Protein AF-A0A3D4B043-F1 (afdb_monomer)

Sequence (64 aa):
VRRLTDNSRLETVVGNGDFGDHGEGGPAGEATLNEPHGLCFYGDDILLLCDHFNNRIKAVKIND

pLDDT: mean 95.17, std 5.32, range [59.69, 98.19]

Foldseek 3Di:
DWDQDPVRDIDDQAACPDADQDQVVHRRNPGHAADWDDWDDDPDFWIWICRDVVRDTDIGGRDD

Secondary structure (DSSP, 8-state):
-EEE-TTS-EEE-S--SSBSS--TTS-GGG--BS-EEEEEEETTTEEEEEEGGGTEEEEEE---

Radius of gyration: 11.38 Å; Cα contacts (8 Å, |Δi|>4): 125; chains: 1; bounding box: 24×22×32 Å

Mean predicted aligned error: 2.53 Å

Solvent-accessible surface area (backbone atoms only — not comparable to full-atom values): 3882 Å² total; per-residue (Å²): 85,74,43,78,44,99,86,75,44,80,44,78,63,30,42,62,83,51,79,42,91,46,42,85,98,52,59,45,52,65,14,30,45,29,70,70,78,50,76,46,73,54,78,96,40,31,41,38,33,33,25,52,80,70,76,40,78,48,79,41,76,78,59,136

Nearest PDB structures (foldseek):
  7djl-assembly3_B  TM=8.020E-01  e=7.417E-02  Arabidopsis thaliana
  4f14-assembly1_A  TM=5.607E-01  e=2.759E+00  Homo sapiens
  6y17-assembly1_D  TM=5.570E-01  e=6.041E+00  Homo sapiens
  6y17-assembly1_C  TM=5.783E-01  e=8.672E+00  Homo sapiens
  7pwo-assembly1_c1  TM=4.867E-01  e=6.041E+00  Giardia lamblia ATCC 50803

Structure (mmCIF, N/CA/C/O backbone):
data_AF-A0A3D4B043-F1
#
_entry.id   AF-A0A3D4B043-F1
#
loop_
_atom_site.grou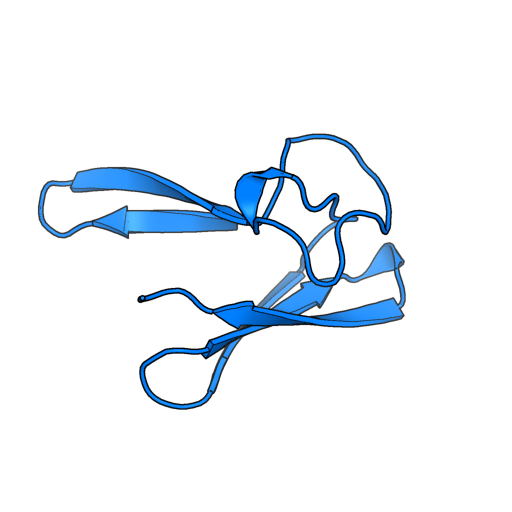p_PDB
_atom_site.id
_atom_site.type_symbol
_atom_site.label_atom_id
_atom_site.label_alt_id
_atom_site.label_comp_id
_atom_site.label_asym_id
_atom_site.label_entity_id
_atom_site.label_seq_id
_atom_site.pdbx_PDB_ins_code
_atom_site.Cartn_x
_atom_site.Cartn_y
_atom_site.Cartn_z
_atom_site.occupancy
_atom_site.B_iso_or_equiv
_atom_site.auth_seq_id
_atom_site.auth_comp_id
_atom_site.auth_asym_id
_atom_site.auth_atom_id
_atom_site.pdbx_PDB_model_num
ATOM 1 N N . VAL A 1 1 ? 0.689 4.445 -0.020 1.00 95.38 1 VAL A N 1
ATOM 2 C CA . VAL A 1 1 ? -0.740 4.534 0.385 1.00 95.38 1 VAL A CA 1
ATOM 3 C C . VAL A 1 1 ? -0.832 4.788 1.884 1.00 95.38 1 VAL A C 1
ATOM 5 O O . VAL A 1 1 ? -0.067 4.195 2.641 1.00 95.38 1 VAL A O 1
ATOM 8 N N . ARG A 1 2 ? -1.724 5.686 2.319 1.00 95.94 2 ARG A N 1
ATOM 9 C CA . ARG A 1 2 ? -1.870 6.081 3.730 1.00 95.94 2 ARG A CA 1
ATOM 10 C C . ARG A 1 2 ? -3.260 5.732 4.262 1.00 95.94 2 ARG A C 1
ATOM 12 O O . ARG A 1 2 ? -4.223 5.778 3.503 1.00 95.94 2 ARG A O 1
ATOM 19 N N . ARG A 1 3 ? -3.349 5.432 5.559 1.00 94.38 3 ARG A N 1
ATOM 20 C CA . ARG A 1 3 ? -4.601 5.221 6.304 1.00 94.38 3 ARG A CA 1
ATOM 21 C C . ARG A 1 3 ? -4.738 6.302 7.366 1.00 94.38 3 ARG A C 1
ATOM 23 O O . ARG A 1 3 ? -3.781 6.563 8.092 1.00 94.38 3 ARG A O 1
ATOM 30 N N . LEU A 1 4 ? -5.914 6.916 7.443 1.00 96.12 4 LEU A N 1
ATOM 31 C CA . LEU A 1 4 ? -6.314 7.747 8.574 1.00 96.12 4 LEU A CA 1
ATOM 32 C C . LEU A 1 4 ? -7.044 6.851 9.576 1.00 96.12 4 LEU A C 1
ATOM 34 O O . LEU A 1 4 ? -7.979 6.151 9.198 1.00 96.12 4 LEU A O 1
ATOM 38 N N . THR A 1 5 ? -6.590 6.840 10.820 1.00 93.00 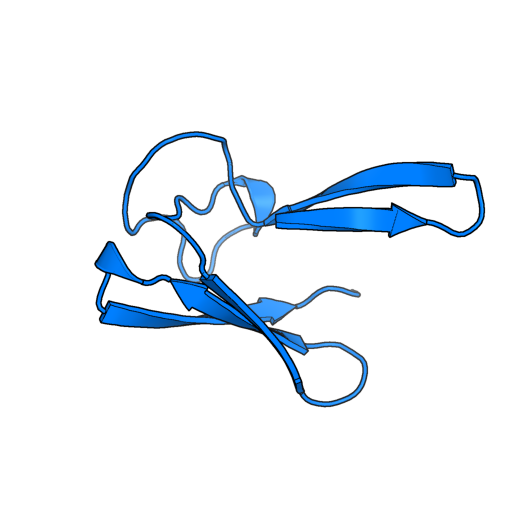5 THR A N 1
ATOM 39 C CA . THR A 1 5 ? -7.189 6.062 11.912 1.00 93.00 5 THR A CA 1
ATOM 40 C C . THR A 1 5 ? -8.237 6.882 12.670 1.00 93.00 5 THR A C 1
ATOM 42 O O . THR A 1 5 ? -8.254 8.113 12.592 1.00 93.00 5 THR A O 1
ATOM 45 N N . ASP A 1 6 ? -9.057 6.217 13.487 1.00 94.19 6 ASP A N 1
ATOM 46 C CA . ASP A 1 6 ? -10.112 6.859 14.293 1.00 94.19 6 ASP A CA 1
ATOM 47 C C . ASP A 1 6 ? -9.575 7.917 15.273 1.00 94.19 6 ASP A C 1
ATOM 49 O O . ASP A 1 6 ? -10.260 8.879 15.612 1.00 94.19 6 ASP A O 1
ATOM 53 N N . ASN A 1 7 ? -8.313 7.791 15.695 1.00 95.69 7 ASN A N 1
ATOM 54 C CA . ASN A 1 7 ? -7.623 8.785 16.524 1.00 95.69 7 ASN A CA 1
ATOM 55 C C . ASN A 1 7 ? -6.916 9.883 15.703 1.00 95.69 7 ASN A C 1
ATOM 57 O O . ASN A 1 7 ? -6.017 10.550 16.214 1.00 95.69 7 ASN A O 1
ATOM 61 N N . SER A 1 8 ? -7.313 10.079 14.440 1.00 95.69 8 SER A N 1
ATOM 62 C CA . SER A 1 8 ? -6.771 11.090 13.522 1.00 95.69 8 SER A CA 1
ATOM 63 C C . SER A 1 8 ? -5.265 10.965 13.255 1.00 95.69 8 SER A C 1
ATOM 65 O O . SER A 1 8 ? -4.602 11.953 12.931 1.00 95.69 8 SER A O 1
ATOM 67 N N . ARG A 1 9 ? -4.695 9.760 13.373 1.00 97.25 9 ARG A N 1
ATOM 68 C CA . ARG A 1 9 ? -3.295 9.505 13.011 1.00 97.25 9 ARG A CA 1
ATOM 69 C C . ARG A 1 9 ? -3.203 9.036 11.568 1.00 97.25 9 ARG A C 1
ATOM 71 O O . ARG A 1 9 ? -4.024 8.260 11.091 1.00 97.25 9 ARG A O 1
ATOM 78 N N . LEU A 1 10 ? -2.169 9.503 10.877 1.00 96.62 10 LEU A N 1
ATOM 79 C CA . LEU A 1 10 ? -1.875 9.078 9.517 1.00 96.62 10 LEU A CA 1
ATOM 80 C C . LEU A 1 10 ? -0.790 7.999 9.533 1.00 96.62 10 LEU A C 1
ATOM 82 O O . LEU A 1 10 ? 0.365 8.273 9.858 1.00 96.62 10 LEU A O 1
ATOM 86 N N . GLU A 1 11 ? -1.127 6.791 9.104 1.00 94.31 11 GLU A N 1
ATOM 87 C CA . GLU A 1 11 ? -0.221 5.639 9.034 1.00 94.31 11 GLU A CA 1
ATOM 88 C C . GLU A 1 11 ? 0.124 5.306 7.582 1.00 94.31 11 GLU A C 1
ATOM 90 O O . GLU A 1 11 ? -0.649 5.599 6.666 1.00 94.31 11 GLU A O 1
ATOM 95 N N . THR A 1 12 ? 1.307 4.739 7.345 1.00 94.69 12 THR A N 1
ATOM 96 C CA . THR A 1 12 ? 1.672 4.190 6.031 1.00 94.69 12 THR A CA 1
ATOM 97 C C . THR A 1 12 ? 1.244 2.735 5.977 1.00 94.69 12 THR A C 1
ATOM 99 O O . THR A 1 12 ? 1.663 1.946 6.813 1.00 94.69 12 THR A O 1
ATOM 102 N N . VAL A 1 13 ? 0.400 2.398 5.001 1.00 95.56 13 VAL A N 1
ATOM 103 C CA . VAL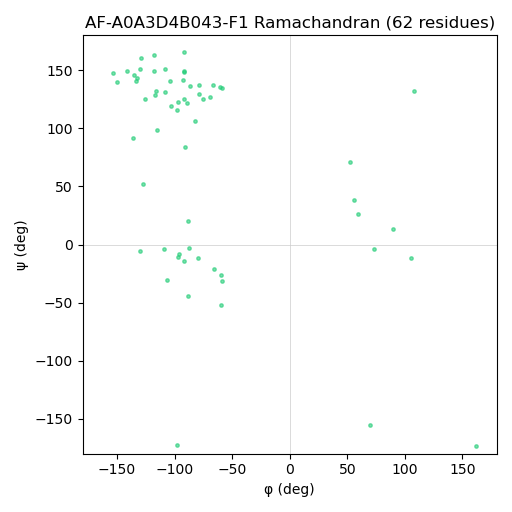 A 1 13 ? -0.091 1.025 4.797 1.00 95.56 13 VAL A CA 1
ATOM 104 C C . VAL A 1 13 ? 0.850 0.245 3.886 1.00 95.56 13 VAL A C 1
ATOM 106 O O . VAL A 1 13 ? 1.175 -0.900 4.158 1.00 95.56 13 VAL A O 1
ATOM 109 N N . VAL A 1 14 ? 1.288 0.875 2.796 1.00 96.56 14 VAL A N 1
ATOM 110 C CA . VAL A 1 14 ? 2.213 0.304 1.810 1.00 96.56 14 VAL A CA 1
ATOM 111 C C . VAL A 1 14 ? 2.971 1.435 1.125 1.00 96.56 14 VAL A C 1
ATOM 113 O O . VAL A 1 14 ? 2.402 2.520 0.926 1.00 96.56 14 VAL A O 1
ATOM 116 N N . GLY A 1 15 ? 4.217 1.183 0.737 1.00 96.94 15 GLY A N 1
ATOM 117 C CA . GLY A 1 15 ? 5.071 2.157 0.065 1.00 96.94 15 GLY A CA 1
ATOM 118 C C . GLY A 1 15 ? 6.183 2.675 0.971 1.00 96.94 15 GLY A C 1
ATOM 119 O O . GLY A 1 15 ? 5.899 3.132 2.078 1.00 96.94 15 GLY A O 1
ATOM 120 N N . ASN A 1 16 ? 7.411 2.688 0.459 1.00 96.50 16 ASN A N 1
ATOM 121 C CA . ASN A 1 16 ? 8.585 3.246 1.140 1.00 96.50 16 ASN A CA 1
ATOM 122 C C . ASN A 1 16 ? 8.934 4.690 0.708 1.00 96.50 16 ASN A C 1
ATOM 124 O O . ASN A 1 16 ? 9.729 5.352 1.366 1.00 96.50 16 ASN A O 1
ATOM 128 N N . GLY A 1 17 ? 8.311 5.196 -0.363 1.00 95.81 17 GLY A N 1
ATOM 129 C CA . GLY A 1 17 ? 8.550 6.538 -0.910 1.00 95.81 17 GLY A CA 1
ATOM 130 C C . GLY A 1 17 ? 9.374 6.571 -2.199 1.00 95.81 17 GLY A C 1
ATOM 131 O O . GLY A 1 17 ? 9.377 7.605 -2.862 1.00 95.81 17 GLY A O 1
ATOM 132 N N . ASP A 1 18 ? 9.989 5.454 -2.591 1.00 97.06 18 ASP A N 1
ATOM 133 C CA . ASP A 1 18 ? 10.718 5.326 -3.852 1.00 97.06 18 ASP A CA 1
ATOM 134 C C . ASP A 1 18 ? 9.818 4.796 -4.980 1.00 97.06 18 ASP A C 1
ATOM 136 O O . ASP A 1 18 ? 8.898 3.997 -4.761 1.00 97.06 18 ASP A O 1
ATOM 140 N N . PHE A 1 19 ? 10.123 5.214 -6.212 1.00 96.12 19 PHE A N 1
ATOM 141 C CA . PHE A 1 19 ? 9.477 4.702 -7.421 1.00 96.12 19 PHE A CA 1
ATOM 142 C C . PHE A 1 19 ? 10.061 3.342 -7.822 1.00 96.12 19 PHE A C 1
ATOM 144 O O . PHE A 1 19 ? 11.276 3.201 -7.962 1.00 96.12 19 PHE A O 1
ATOM 151 N N . GLY A 1 20 ? 9.206 2.347 -8.069 1.00 96.69 20 GLY A N 1
ATOM 152 C CA . GLY A 1 20 ? 9.648 1.029 -8.536 1.00 96.69 20 GLY A CA 1
ATOM 153 C C . GLY A 1 20 ? 8.614 -0.080 -8.352 1.00 96.69 20 GLY A C 1
ATOM 154 O O . GLY A 1 20 ? 7.477 0.193 -7.982 1.00 96.69 20 GLY A O 1
ATOM 155 N N . ASP A 1 21 ? 9.027 -1.323 -8.628 1.00 96.88 21 ASP A N 1
ATOM 156 C CA . ASP A 1 21 ? 8.209 -2.550 -8.558 1.00 96.88 21 ASP A CA 1
ATOM 157 C C . ASP A 1 21 ? 8.888 -3.647 -7.700 1.00 96.88 21 ASP A C 1
ATOM 159 O O . ASP A 1 21 ? 9.122 -4.768 -8.144 1.00 96.88 21 ASP A O 1
ATOM 163 N N . HIS A 1 22 ? 9.288 -3.305 -6.475 1.00 96.75 22 HIS A N 1
ATOM 164 C CA . HIS A 1 22 ? 10.020 -4.186 -5.55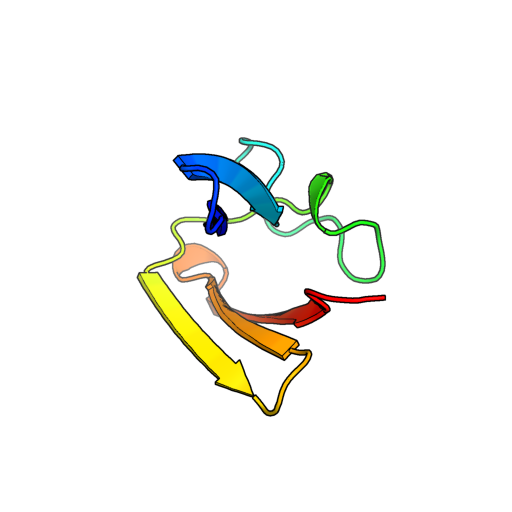0 1.00 96.75 22 HIS A CA 1
ATOM 165 C C . HIS A 1 22 ? 9.223 -4.448 -4.266 1.00 96.75 22 HIS A C 1
ATOM 167 O O . HIS A 1 22 ? 8.296 -3.709 -3.938 1.00 96.75 22 HIS A O 1
ATOM 173 N N . GLY A 1 23 ? 9.621 -5.483 -3.518 1.00 93.94 23 GLY A N 1
ATOM 174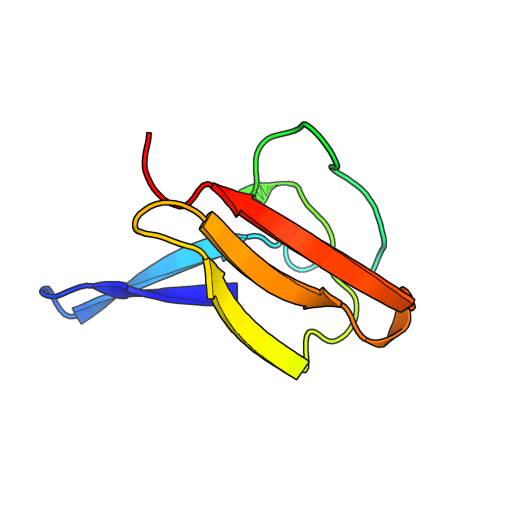 C CA . GLY A 1 23 ? 9.068 -5.797 -2.193 1.00 93.94 23 GLY A CA 1
ATOM 175 C C . GLY A 1 23 ? 7.858 -6.736 -2.196 1.00 93.94 23 GLY A C 1
ATOM 176 O O . GLY A 1 23 ? 7.196 -6.874 -1.169 1.00 93.94 23 GLY A O 1
ATOM 177 N N . GLU A 1 24 ? 7.556 -7.406 -3.315 1.00 93.50 24 GLU A N 1
ATOM 178 C CA . GLU A 1 24 ? 6.508 -8.437 -3.343 1.00 93.50 24 GLU A CA 1
ATOM 179 C C . GLU A 1 24 ? 6.830 -9.592 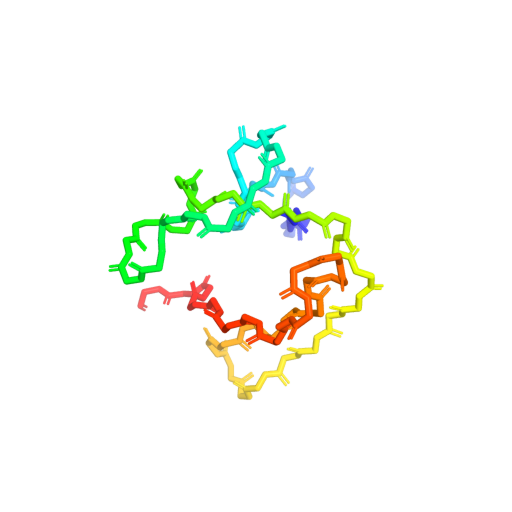-2.384 1.00 93.50 24 GLU A C 1
ATOM 181 O O . GLU A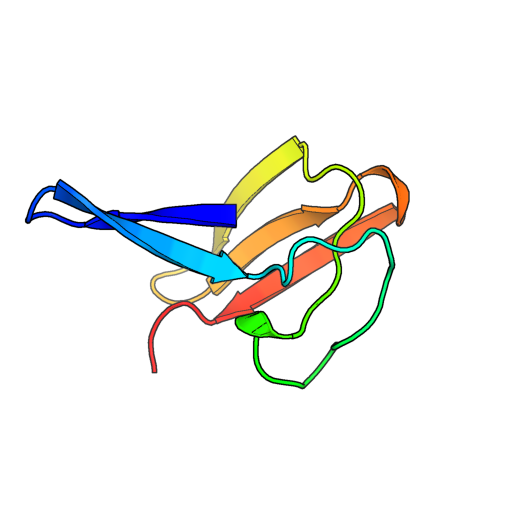 1 24 ? 7.963 -10.066 -2.310 1.0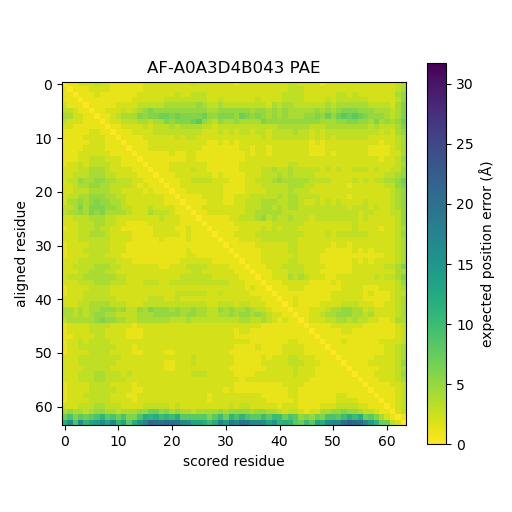0 93.50 24 GLU A O 1
ATOM 186 N N . GLY A 1 25 ? 5.823 -10.028 -1.621 1.00 92.31 25 GLY A N 1
ATOM 187 C CA . GLY A 1 25 ? 5.970 -11.052 -0.581 1.00 92.31 25 GLY A CA 1
ATOM 188 C C . GLY A 1 25 ? 6.688 -10.587 0.694 1.00 92.31 25 GLY A C 1
ATOM 189 O O . GLY A 1 25 ? 6.779 -11.362 1.643 1.00 92.31 25 GLY A O 1
ATOM 190 N N . GLY A 1 26 ? 7.187 -9.347 0.734 1.00 93.88 26 GLY A N 1
ATOM 191 C CA . GLY A 1 26 ? 7.826 -8.743 1.901 1.00 93.88 26 GLY A CA 1
ATOM 192 C C . GLY A 1 26 ? 6.892 -7.837 2.715 1.00 93.88 26 GLY A C 1
ATOM 193 O O . GLY A 1 26 ? 5.689 -7.765 2.448 1.00 93.88 26 GLY A O 1
ATOM 194 N N . PRO A 1 27 ? 7.436 -7.117 3.714 1.00 94.50 27 PRO A N 1
ATOM 195 C CA . PRO A 1 27 ? 6.683 -6.124 4.472 1.00 94.50 27 PRO A CA 1
ATOM 196 C C . PRO A 1 27 ? 6.131 -5.025 3.559 1.00 94.50 27 PRO A C 1
ATOM 198 O O . PRO A 1 27 ? 6.861 -4.457 2.748 1.00 94.50 27 PRO A O 1
ATOM 201 N N . ALA A 1 28 ? 4.862 -4.657 3.739 1.00 95.19 28 ALA A N 1
ATOM 202 C CA . ALA A 1 28 ? 4.207 -3.650 2.901 1.00 95.19 28 ALA A CA 1
ATOM 203 C C . ALA A 1 28 ? 4.920 -2.280 2.926 1.00 95.19 28 ALA A C 1
ATOM 205 O O . ALA A 1 28 ? 4.930 -1.561 1.925 1.00 95.19 28 ALA A O 1
ATOM 206 N N . GLY A 1 29 ? 5.555 -1.928 4.049 1.00 95.12 29 GLY A N 1
ATOM 207 C CA . GLY A 1 29 ? 6.335 -0.696 4.193 1.00 95.12 29 GLY A CA 1
ATOM 208 C C . GLY A 1 29 ? 7.595 -0.628 3.324 1.00 95.12 29 GLY A C 1
ATOM 209 O O . GLY A 1 29 ? 8.040 0.473 3.039 1.00 95.12 29 GLY A O 1
ATOM 210 N N . GLU A 1 30 ? 8.123 -1.767 2.864 1.00 96.06 30 GLU A N 1
ATOM 211 C CA . GLU A 1 30 ? 9.316 -1.849 2.001 1.00 96.06 30 GLU A CA 1
ATOM 212 C C . GLU A 1 30 ? 8.966 -1.944 0.511 1.00 96.06 30 GLU A C 1
ATOM 214 O O . GLU A 1 30 ? 9.844 -1.885 -0.351 1.00 96.06 30 GLU A O 1
ATOM 219 N N . ALA A 1 31 ? 7.682 -2.110 0.182 1.00 97.12 31 ALA A N 1
ATOM 220 C CA . ALA A 1 31 ? 7.256 -2.157 -1.205 1.00 97.12 31 ALA A CA 1
ATOM 221 C C . ALA A 1 31 ? 7.475 -0.795 -1.875 1.00 97.12 31 ALA A C 1
ATOM 223 O O . ALA A 1 31 ? 7.148 0.249 -1.308 1.00 97.12 31 ALA A O 1
ATOM 224 N N . THR A 1 32 ? 7.974 -0.809 -3.106 1.00 98.06 32 THR A N 1
ATOM 225 C CA . THR A 1 32 ? 7.963 0.377 -3.972 1.00 98.06 32 THR A CA 1
ATOM 226 C C . THR A 1 32 ? 6.695 0.371 -4.816 1.00 98.06 32 THR A C 1
ATOM 228 O O . THR A 1 32 ? 6.141 -0.686 -5.125 1.00 98.06 32 THR A O 1
ATOM 231 N N . LEU A 1 33 ? 6.200 1.568 -5.125 1.00 97.94 33 LEU A N 1
ATOM 232 C CA . LEU A 1 33 ? 5.009 1.791 -5.942 1.00 97.94 33 LEU A CA 1
ATOM 233 C C . LEU A 1 33 ? 5.346 2.798 -7.038 1.00 97.94 33 LEU A C 1
ATOM 235 O O . LEU A 1 33 ? 6.288 3.577 -6.908 1.00 97.94 33 LEU A O 1
ATOM 239 N N . ASN A 1 34 ? 4.547 2.827 -8.093 1.00 97.88 34 ASN A N 1
ATOM 240 C CA . ASN A 1 34 ? 4.708 3.731 -9.214 1.00 97.88 34 ASN A CA 1
ATOM 241 C C . ASN A 1 34 ? 3.357 4.330 -9.634 1.00 97.88 34 ASN A C 1
ATOM 243 O O . ASN A 1 34 ? 2.609 3.767 -10.435 1.00 97.88 34 ASN A O 1
ATOM 247 N N . GLU A 1 35 ? 3.064 5.494 -9.045 1.00 96.50 35 GLU A N 1
ATOM 248 C CA . GLU A 1 35 ? 1.827 6.266 -9.224 1.00 96.50 35 GLU A CA 1
ATOM 249 C C . GLU A 1 35 ? 0.541 5.447 -8.990 1.00 96.50 35 GLU A C 1
ATOM 251 O O . GLU A 1 35 ? -0.211 5.140 -9.914 1.00 96.50 35 GLU A O 1
ATOM 256 N N . PRO A 1 36 ? 0.234 5.073 -7.733 1.00 96.56 36 PRO A N 1
ATOM 257 C CA . PRO A 1 36 ? -0.990 4.343 -7.442 1.00 96.56 36 PRO A CA 1
ATOM 258 C C . PRO A 1 36 ? -2.235 5.229 -7.630 1.00 96.56 36 PRO A C 1
ATOM 260 O O . PRO A 1 36 ? -2.332 6.296 -7.024 1.00 96.56 36 PRO A O 1
ATOM 263 N N . HIS A 1 37 ? -3.212 4.784 -8.429 1.00 97.19 37 HIS A N 1
ATOM 264 C CA . HIS A 1 37 ? -4.369 5.612 -8.829 1.00 97.19 37 HIS A CA 1
ATOM 265 C C . HIS A 1 37 ? -5.699 5.243 -8.164 1.00 97.19 37 HIS A C 1
ATOM 267 O O . HIS A 1 37 ? -6.563 6.098 -7.981 1.00 97.19 37 HIS A O 1
ATOM 273 N N . GLY A 1 38 ? -5.899 3.970 -7.827 1.00 97.06 38 GLY A N 1
ATOM 274 C CA . GLY A 1 38 ? -7.181 3.468 -7.335 1.00 97.06 38 GLY A CA 1
ATOM 275 C C . GLY A 1 38 ? -6.992 2.443 -6.232 1.00 97.06 38 GLY A C 1
ATOM 276 O O . GLY A 1 38 ? -5.994 1.723 -6.234 1.00 97.06 38 GLY A O 1
ATOM 277 N N . LEU A 1 39 ? -7.953 2.394 -5.309 1.00 97.69 39 LEU A N 1
ATOM 278 C CA . LEU A 1 39 ? -7.969 1.508 -4.147 1.00 97.69 39 LEU A CA 1
ATOM 279 C C . LEU A 1 39 ? -9.339 0.835 -4.019 1.00 97.69 39 LEU A C 1
ATOM 281 O O . LEU A 1 39 ? -10.364 1.474 -4.260 1.00 97.69 39 LEU A O 1
ATOM 285 N N . CYS A 1 40 ? -9.366 -0.429 -3.605 1.00 97.62 40 CYS A N 1
ATOM 286 C CA . CYS A 1 40 ? -10.592 -1.152 -3.276 1.00 97.62 40 CYS A CA 1
ATOM 287 C C . CYS A 1 40 ? -10.307 -2.207 -2.202 1.00 97.62 40 CYS A C 1
ATOM 289 O O . CYS A 1 40 ? -9.278 -2.876 -2.258 1.00 97.62 40 CYS A O 1
ATOM 291 N N . PHE A 1 41 ? -11.208 -2.369 -1.236 1.00 96.88 41 PHE A N 1
ATOM 292 C CA . PHE A 1 41 ? -11.115 -3.465 -0.274 1.00 96.88 41 PHE A CA 1
ATOM 293 C C . PHE A 1 41 ? -11.620 -4.767 -0.901 1.00 96.88 41 PHE A C 1
ATOM 295 O O . PHE A 1 41 ? -12.653 -4.786 -1.571 1.00 96.88 41 PHE A O 1
ATOM 302 N N . TYR A 1 42 ? -10.896 -5.854 -0.661 1.00 96.31 42 TYR A N 1
ATOM 303 C CA . TYR A 1 42 ? -11.304 -7.215 -0.972 1.00 96.31 42 TYR A CA 1
ATOM 304 C C . TYR A 1 42 ? -11.457 -7.978 0.345 1.00 96.31 42 TYR A C 1
ATOM 306 O O . TYR A 1 42 ? -10.474 -8.414 0.938 1.00 96.31 42 TYR A O 1
ATOM 314 N N . GLY A 1 43 ? -12.697 -8.095 0.822 1.00 94.94 43 GLY A N 1
ATOM 315 C CA . GLY A 1 43 ? -12.965 -8.576 2.178 1.00 94.94 43 GLY A CA 1
ATOM 316 C C . GLY A 1 43 ? -12.526 -7.572 3.249 1.00 94.94 43 GLY A C 1
ATOM 317 O O . GLY A 1 43 ? -12.442 -6.372 2.984 1.00 94.94 43 GLY A O 1
ATOM 318 N N . ASP A 1 44 ? -12.253 -8.079 4.451 1.00 91.44 44 ASP A N 1
ATOM 319 C CA . ASP A 1 44 ? -11.971 -7.252 5.633 1.00 91.44 44 ASP A CA 1
ATOM 320 C C . ASP A 1 44 ? -10.472 -6.962 5.836 1.00 91.44 44 ASP A C 1
ATOM 322 O O . ASP A 1 44 ? -10.106 -6.091 6.627 1.00 91.44 44 ASP A O 1
ATOM 326 N N . ASP A 1 45 ? -9.585 -7.685 5.146 1.00 94.50 45 ASP A N 1
ATOM 327 C CA . ASP A 1 45 ? -8.149 -7.704 5.439 1.00 94.50 45 ASP A CA 1
ATOM 328 C C . ASP A 1 45 ? -7.237 -7.461 4.232 1.00 94.50 45 ASP A C 1
ATOM 330 O O . ASP A 1 45 ? -6.030 -7.305 4.428 1.00 94.50 45 ASP A O 1
ATOM 334 N N . ILE A 1 46 ? -7.773 -7.360 3.011 1.00 96.56 46 ILE A N 1
ATOM 335 C CA . ILE A 1 46 ? -6.981 -7.090 1.805 1.00 96.56 46 ILE A CA 1
ATOM 336 C C . ILE A 1 46 ? -7.385 -5.757 1.175 1.00 96.56 46 ILE A C 1
ATOM 338 O O . ILE A 1 46 ? -8.547 -5.506 0.861 1.00 96.56 46 ILE A O 1
ATOM 342 N N . LEU A 1 47 ? -6.390 -4.912 0.914 1.00 97.06 47 LEU A N 1
ATOM 343 C CA . LEU A 1 47 ? -6.507 -3.725 0.077 1.00 97.06 47 LEU A CA 1
ATOM 344 C C . LEU A 1 47 ? -5.885 -4.009 -1.293 1.00 97.06 47 LEU A C 1
ATOM 346 O O . LEU A 1 47 ? -4.687 -4.274 -1.402 1.00 97.06 47 LEU A O 1
ATOM 350 N N . LEU A 1 48 ? -6.696 -3.924 -2.341 1.00 98.06 48 LEU A N 1
ATOM 351 C CA . LEU A 1 48 ? -6.237 -3.918 -3.724 1.00 98.06 48 LEU A CA 1
ATOM 352 C C . LEU A 1 48 ? -5.903 -2.486 -4.136 1.00 98.06 48 LEU A C 1
ATOM 354 O O . LEU A 1 48 ? -6.670 -1.560 -3.859 1.00 98.06 48 LEU A O 1
ATOM 358 N N . LEU A 1 49 ? -4.784 -2.308 -4.832 1.00 97.56 49 LEU A N 1
ATOM 359 C CA . LEU A 1 49 ? -4.394 -1.026 -5.405 1.00 97.56 49 LEU A CA 1
ATOM 360 C C . LEU A 1 49 ? -3.931 -1.158 -6.856 1.00 97.56 49 LEU A C 1
ATOM 362 O O . LEU A 1 49 ? -3.243 -2.110 -7.222 1.00 97.56 49 LEU A O 1
ATOM 366 N N . CYS A 1 50 ? -4.317 -0.183 -7.675 1.00 98.19 50 CYS A N 1
ATOM 367 C CA . CYS A 1 50 ? -3.840 -0.043 -9.046 1.00 98.19 50 CYS A CA 1
ATOM 368 C C . CYS A 1 50 ? -2.490 0.667 -9.027 1.00 98.19 50 CYS A C 1
ATOM 370 O O . CYS A 1 50 ? -2.453 1.871 -8.775 1.00 98.19 50 CYS A O 1
ATOM 372 N N . ASP A 1 51 ? -1.415 -0.078 -9.271 1.00 97.62 51 ASP A N 1
ATOM 373 C CA . ASP A 1 51 ? -0.052 0.434 -9.372 1.00 97.62 51 ASP A CA 1
ATOM 374 C C . ASP A 1 51 ? 0.242 0.801 -10.833 1.00 97.62 51 ASP A C 1
ATOM 376 O O . ASP A 1 51 ? 0.700 -0.027 -11.631 1.00 97.62 51 ASP A O 1
ATOM 380 N N . HIS A 1 52 ? -0.174 2.015 -11.207 1.00 97.88 52 HIS A N 1
ATOM 381 C CA . HIS A 1 52 ? -0.528 2.366 -12.579 1.00 97.88 52 HIS A CA 1
ATOM 382 C C . HIS A 1 52 ? 0.629 2.178 -13.557 1.00 97.88 52 HIS A C 1
ATOM 384 O O . HIS A 1 52 ? 0.478 1.466 -14.551 1.00 97.88 52 HIS A O 1
ATOM 390 N N . PHE A 1 53 ? 1.793 2.756 -13.260 1.00 97.56 53 PHE A N 1
ATOM 391 C CA . PHE A 1 53 ? 2.930 2.705 -14.179 1.00 97.56 53 PHE A CA 1
ATOM 392 C C . PHE A 1 53 ? 3.703 1.389 -14.138 1.00 97.56 53 PHE A C 1
ATOM 394 O O . PHE A 1 53 ? 4.474 1.105 -15.054 1.00 97.56 53 PHE A O 1
ATOM 401 N N . ASN A 1 54 ? 3.434 0.543 -13.146 1.00 97.50 54 ASN A N 1
ATOM 402 C CA . ASN A 1 54 ? 3.928 -0.829 -13.133 1.00 97.50 54 ASN A CA 1
ATOM 403 C C . ASN A 1 54 ? 2.983 -1.806 -13.854 1.00 97.50 54 ASN A C 1
ATOM 405 O O . ASN A 1 54 ? 3.324 -2.978 -13.992 1.00 97.50 54 ASN A O 1
ATOM 409 N N . ASN A 1 55 ? 1.823 -1.350 -14.353 1.00 97.31 55 ASN A N 1
ATOM 410 C CA . ASN A 1 55 ? 0.807 -2.174 -15.023 1.00 97.31 55 ASN A CA 1
ATOM 411 C C . ASN A 1 55 ? 0.321 -3.357 -14.166 1.00 97.31 55 ASN A C 1
ATOM 413 O O . ASN A 1 55 ? 0.099 -4.459 -14.675 1.00 97.31 55 ASN A O 1
ATOM 417 N N . ARG A 1 56 ? 0.167 -3.146 -12.854 1.00 96.75 56 ARG A N 1
ATOM 418 C CA . ARG A 1 56 ? -0.215 -4.201 -11.905 1.00 96.75 56 ARG A CA 1
ATOM 419 C C . ARG A 1 56 ? -1.374 -3.785 -11.012 1.00 96.75 56 ARG A C 1
ATOM 421 O O . ARG A 1 56 ? -1.522 -2.623 -10.641 1.00 96.75 56 ARG A O 1
ATOM 428 N N . ILE A 1 57 ? -2.141 -4.786 -10.588 1.00 97.44 57 ILE A N 1
ATOM 429 C CA . ILE A 1 57 ? -2.932 -4.703 -9.361 1.00 97.44 57 ILE A CA 1
ATOM 430 C C . ILE A 1 57 ? -2.116 -5.376 -8.262 1.00 97.44 57 ILE A C 1
ATOM 432 O O . ILE A 1 57 ? -1.750 -6.542 -8.399 1.00 97.44 57 ILE A O 1
ATOM 436 N N . LYS A 1 58 ? -1.824 -4.651 -7.183 1.00 97.00 58 LYS A N 1
ATOM 437 C CA . LYS A 1 58 ? -1.134 -5.193 -6.007 1.00 97.00 58 LYS A CA 1
ATOM 438 C C . LYS A 1 58 ? -2.137 -5.410 -4.878 1.00 97.00 58 LYS A C 1
ATOM 440 O O . LYS A 1 58 ? -3.037 -4.595 -4.685 1.00 97.00 58 LYS A O 1
ATOM 445 N N . ALA A 1 59 ? -1.972 -6.505 -4.142 1.00 96.88 59 ALA A N 1
ATOM 446 C CA . ALA A 1 59 ? -2.770 -6.835 -2.967 1.00 96.88 59 ALA A CA 1
ATOM 447 C C . ALA A 1 59 ? -1.924 -6.657 -1.705 1.00 96.88 59 ALA A C 1
ATOM 449 O O . ALA A 1 59 ? -0.797 -7.144 -1.637 1.00 96.88 59 ALA A O 1
ATOM 450 N N . VAL A 1 60 ? -2.470 -5.963 -0.712 1.00 96.31 60 VAL A N 1
ATOM 451 C CA . VAL A 1 60 ? -1.797 -5.681 0.557 1.00 96.31 60 VAL A CA 1
ATOM 452 C C . VAL A 1 60 ? -2.680 -6.160 1.691 1.00 96.31 60 VAL A C 1
ATOM 454 O O . VAL A 1 60 ? -3.832 -5.743 1.785 1.00 96.31 60 VAL A O 1
ATOM 457 N N . LYS A 1 61 ? -2.135 -7.005 2.567 1.00 93.94 61 LYS A N 1
ATOM 458 C CA . LYS A 1 61 ? -2.807 -7.362 3.814 1.00 93.94 61 LYS A CA 1
ATOM 459 C C . LYS A 1 61 ? -2.690 -6.188 4.794 1.00 93.94 61 LYS A C 1
ATOM 461 O O . LYS A 1 61 ? -1.587 -5.699 5.021 1.00 93.94 61 LYS A O 1
ATOM 466 N N . ILE A 1 62 ? -3.811 -5.695 5.316 1.00 90.25 62 ILE A N 1
ATOM 467 C CA . ILE A 1 62 ? -3.875 -4.442 6.103 1.00 90.25 62 ILE A CA 1
ATOM 468 C C . ILE A 1 62 ? -4.135 -4.645 7.601 1.00 90.25 62 ILE A C 1
ATOM 470 O O . ILE A 1 62 ? -4.107 -3.670 8.359 1.00 90.25 62 ILE A O 1
ATOM 474 N N . ASN A 1 63 ? -4.358 -5.897 7.999 1.00 76.94 63 ASN A N 1
ATOM 475 C CA . ASN A 1 63 ? -4.513 -6.378 9.368 1.00 76.94 63 ASN A CA 1
ATOM 476 C C . ASN A 1 63 ? -3.689 -7.671 9.509 1.00 76.94 63 ASN A C 1
ATOM 478 O O . ASN A 1 63 ? -3.599 -8.436 8.545 1.00 76.94 63 ASN A O 1
ATOM 482 N N . ASP A 1 64 ? -3.097 -7.922 10.676 1.00 59.69 64 ASP A N 1
ATOM 483 C CA . ASP A 1 64 ? -2.494 -9.230 10.981 1.00 59.69 64 ASP A CA 1
ATOM 484 C C . ASP A 1 64 ? -3.570 -10.294 11.234 1.00 59.69 64 ASP A C 1
ATOM 486 O O . ASP A 1 64 ? -4.556 -9.993 1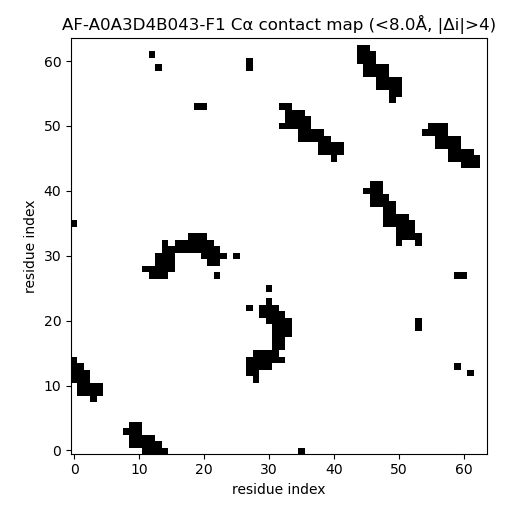1.943 1.00 59.69 64 ASP A O 1
#